Protein AF-A0A3M0Y937-F1 (afdb_monomer_lite)

pLDDT: mean 89.82, std 12.58, range [46.19, 97.5]

Foldseek 3Di:
DDDPPQDPVNVVVVCVLVVLLVQLVVLQPDDPVSLVVLDADPVDGDPNNVPSNSSRDPDPVRSVVVNVVSVVVVD

Sequence (75 aa):
MARARFGFGEGLVVMLFLSVPALSTLLMLAPSHFRNALALHIYNPKWWQLFSSAFVHRDFNHLWSNLALYIILSL

Secondary structure (DSSP, 8-state):
-------HHHHHHHHHHHHHHHHHHHHHHS-HHHHHHHS--TTS--TTHHHHGGG--SSHHHHHHHHHHHHHHH-

Structure (mmCIF, N/CA/C/O backbone):
data_AF-A0A3M0Y937-F1
#
_entry.id   AF-A0A3M0Y937-F1
#
loop_
_atom_site.group_PDB
_atom_site.id
_atom_site.type_symbol
_atom_site.label_atom_id
_atom_site.label_alt_id
_atom_site.label_comp_id
_atom_site.label_asym_id
_atom_site.label_entity_id
_atom_site.label_seq_id
_atom_site.pdbx_PDB_ins_code
_atom_site.Cartn_x
_atom_site.Cartn_y
_atom_site.Cartn_z
_atom_site.occupancy
_atom_site.B_iso_or_equiv
_atom_site.auth_seq_id
_atom_site.auth_comp_id
_atom_site.auth_asym_id
_atom_site.auth_atom_id
_atom_site.pdbx_PDB_model_num
ATOM 1 N N . MET A 1 1 ? 17.393 -8.748 -32.892 1.00 46.19 1 MET A N 1
ATOM 2 C CA . MET A 1 1 ? 16.627 -9.204 -31.711 1.00 46.19 1 MET A CA 1
ATOM 3 C C . MET A 1 1 ? 17.545 -9.091 -30.493 1.00 46.19 1 MET A C 1
ATOM 5 O O . MET A 1 1 ? 18.353 -9.980 -30.260 1.00 46.19 1 MET A O 1
ATOM 9 N N . ALA A 1 2 ? 17.550 -7.945 -29.808 1.00 46.41 2 ALA A N 1
ATOM 10 C CA . ALA A 1 2 ? 18.448 -7.706 -28.677 1.00 46.41 2 ALA A CA 1
ATOM 11 C C . ALA A 1 2 ? 17.831 -8.303 -27.402 1.00 46.41 2 ALA A C 1
ATOM 13 O O . ALA A 1 2 ? 16.748 -7.897 -26.992 1.00 46.41 2 ALA A O 1
ATOM 14 N N . ARG A 1 3 ? 18.493 -9.294 -26.791 1.00 51.94 3 ARG A N 1
ATOM 15 C CA . ARG A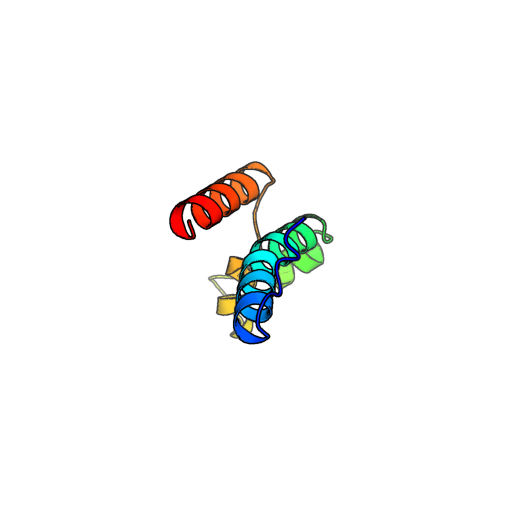 1 3 ? 18.147 -9.748 -25.437 1.00 51.94 3 ARG A CA 1
ATOM 16 C C . ARG A 1 3 ? 18.640 -8.686 -24.460 1.00 51.94 3 ARG A C 1
ATOM 18 O O . ARG A 1 3 ? 19.850 -8.544 -24.303 1.00 51.94 3 ARG A O 1
ATOM 25 N N . ALA A 1 4 ? 17.721 -7.983 -23.803 1.00 56.62 4 ALA A N 1
ATOM 26 C CA . ALA A 1 4 ? 18.041 -7.202 -22.617 1.00 56.62 4 ALA A CA 1
ATOM 27 C C . ALA A 1 4 ? 18.602 -8.165 -21.561 1.00 56.62 4 ALA A C 1
ATOM 29 O O . ALA A 1 4 ? 17.881 -8.981 -20.986 1.00 56.62 4 ALA A O 1
ATOM 30 N N . ARG A 1 5 ? 19.924 -8.149 -21.384 1.00 59.84 5 ARG A N 1
ATOM 31 C CA . ARG A 1 5 ? 20.583 -8.818 -20.268 1.00 59.84 5 ARG A CA 1
ATOM 32 C C . ARG A 1 5 ? 20.576 -7.821 -19.125 1.00 59.84 5 ARG A C 1
ATOM 34 O O . ARG A 1 5 ? 21.514 -7.045 -19.006 1.00 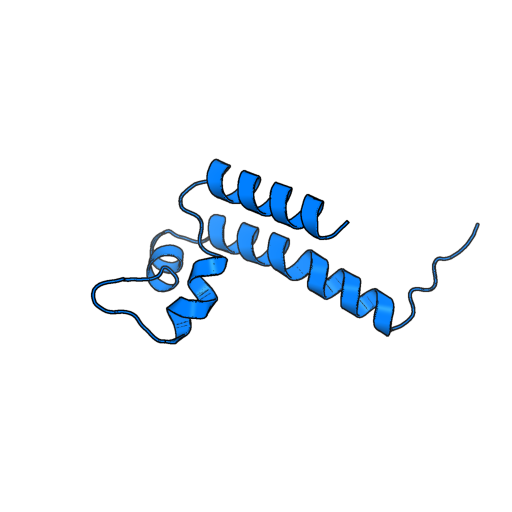59.84 5 ARG A O 1
ATOM 41 N N . PHE A 1 6 ? 19.508 -7.828 -18.334 1.00 58.69 6 PHE A N 1
ATOM 42 C CA . PHE A 1 6 ? 19.502 -7.090 -17.079 1.00 58.69 6 PHE A CA 1
ATOM 43 C C . PHE A 1 6 ? 20.663 -7.606 -16.230 1.00 58.69 6 PHE A C 1
ATOM 45 O O . PHE A 1 6 ? 20.736 -8.802 -15.922 1.00 58.69 6 PHE A O 1
ATOM 52 N N . GLY A 1 7 ? 21.609 -6.725 -15.907 1.00 65.06 7 GLY A N 1
ATOM 53 C CA . GLY A 1 7 ? 22.634 -7.039 -14.918 1.00 65.06 7 GLY A CA 1
ATOM 54 C C . GLY A 1 7 ? 21.965 -7.356 -13.579 1.00 65.06 7 GLY A C 1
ATOM 55 O O . GLY A 1 7 ? 20.868 -6.875 -13.303 1.00 65.06 7 GLY A O 1
ATOM 56 N N . PHE A 1 8 ? 22.612 -8.150 -12.722 1.00 63.72 8 PHE A N 1
ATOM 57 C CA . PHE A 1 8 ? 22.060 -8.514 -11.407 1.00 63.72 8 PHE A CA 1
ATOM 58 C C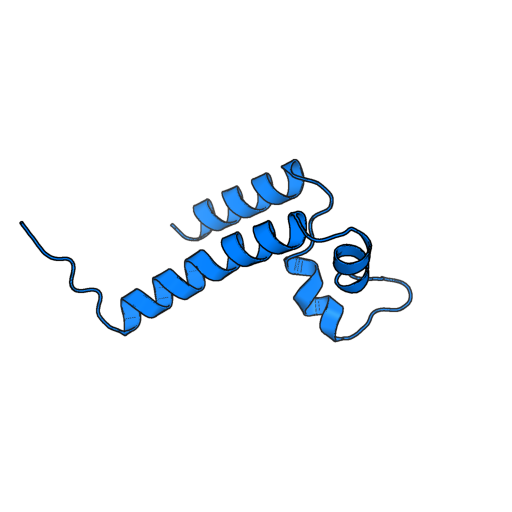 . PHE A 1 8 ? 21.572 -7.288 -10.602 1.00 63.72 8 PHE A C 1
ATOM 60 O O . PHE A 1 8 ? 20.533 -7.349 -9.951 1.00 63.72 8 PHE A O 1
ATOM 67 N N . GLY A 1 9 ? 22.268 -6.148 -10.721 1.00 74.81 9 GLY A N 1
ATOM 68 C CA . GLY A 1 9 ? 21.862 -4.880 -10.105 1.00 74.81 9 GLY A CA 1
ATOM 69 C C . GLY A 1 9 ? 20.586 -4.264 -10.694 1.00 74.81 9 GLY A C 1
ATOM 70 O O . GLY A 1 9 ? 19.739 -3.797 -9.942 1.00 74.81 9 GLY A O 1
ATOM 71 N N . GLU A 1 10 ? 20.394 -4.311 -12.013 1.00 79.88 10 GLU A N 1
ATOM 72 C CA . GLU A 1 10 ? 19.199 -3.756 -12.667 1.00 79.88 10 GLU A CA 1
ATOM 73 C C . GLU A 1 10 ? 17.952 -4.593 -12.365 1.00 79.88 10 GLU A C 1
ATOM 75 O O . GLU A 1 10 ? 16.878 -4.050 -12.107 1.00 79.88 10 GLU A O 1
ATOM 80 N N . GLY A 1 11 ? 18.104 -5.921 -12.325 1.00 84.69 11 GLY A N 1
ATOM 81 C CA . GLY A 1 11 ? 17.020 -6.821 -11.933 1.00 84.69 11 GLY A CA 1
ATOM 82 C C . GLY A 1 11 ? 16.525 -6.549 -10.510 1.00 84.69 11 GLY A C 1
ATOM 83 O O . GLY A 1 11 ? 15.318 -6.535 -10.271 1.00 84.69 11 GLY A O 1
ATOM 84 N N . LEU A 1 12 ? 17.440 -6.269 -9.577 1.00 87.31 12 LEU A N 1
ATOM 85 C CA . LEU A 1 12 ? 17.100 -5.946 -8.190 1.00 87.31 12 LEU A CA 1
ATOM 86 C C . LEU A 1 12 ? 16.335 -4.619 -8.081 1.00 87.31 12 LEU A C 1
ATOM 88 O O . LEU A 1 12 ? 15.352 -4.546 -7.345 1.00 87.31 12 LEU A O 1
ATOM 92 N N . VAL A 1 13 ? 16.729 -3.600 -8.851 1.00 88.56 13 VAL A N 1
ATOM 93 C CA . VAL A 1 13 ? 16.013 -2.314 -8.908 1.00 88.56 13 VAL A CA 1
ATOM 94 C C . VAL A 1 13 ? 14.580 -2.511 -9.396 1.00 88.56 13 VAL A C 1
ATOM 96 O O . VAL A 1 13 ? 13.647 -2.025 -8.759 1.00 88.56 13 VAL A O 1
ATOM 99 N N . VAL A 1 14 ? 14.382 -3.284 -10.469 1.00 90.31 14 VAL A N 1
ATOM 100 C CA . VAL A 1 14 ? 13.040 -3.584 -10.994 1.00 90.31 14 VAL A CA 1
ATOM 101 C C . VAL A 1 14 ? 12.198 -4.351 -9.971 1.00 90.31 14 VAL A C 1
ATOM 103 O O . VAL A 1 14 ? 11.030 -4.019 -9.765 1.00 90.31 14 VAL A O 1
ATOM 106 N N . MET A 1 15 ? 12.771 -5.349 -9.289 1.00 91.94 15 MET A N 1
ATOM 107 C CA . MET A 1 15 ? 12.053 -6.096 -8.249 1.00 91.94 15 MET A CA 1
ATOM 108 C C . MET A 1 15 ? 11.628 -5.198 -7.084 1.00 91.94 15 MET A C 1
ATOM 110 O O . MET A 1 15 ? 10.482 -5.283 -6.643 1.00 91.94 15 MET A O 1
ATOM 114 N N . LEU A 1 16 ? 12.515 -4.319 -6.605 1.00 88.19 16 LEU A N 1
ATOM 115 C CA . LEU A 1 16 ? 12.184 -3.370 -5.539 1.00 88.19 16 LEU A CA 1
ATOM 116 C C . LEU A 1 16 ? 11.103 -2.385 -5.987 1.00 88.19 16 LEU A C 1
ATOM 118 O O . LEU A 1 16 ? 10.141 -2.171 -5.250 1.00 88.19 16 LEU A O 1
ATOM 122 N N . PHE A 1 17 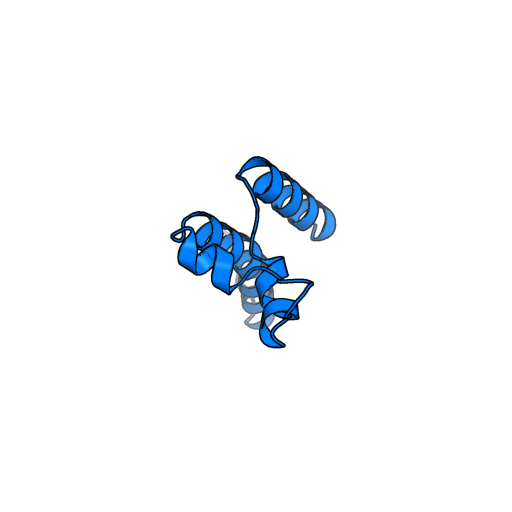? 11.213 -1.860 -7.207 1.00 92.31 17 PHE A N 1
ATOM 123 C CA . PHE A 1 17 ? 10.230 -0.945 -7.780 1.00 92.31 17 PHE A CA 1
ATOM 124 C C . PHE A 1 17 ? 8.828 -1.568 -7.864 1.00 92.31 17 PHE A C 1
ATOM 126 O O . PHE A 1 17 ? 7.834 -0.939 -7.509 1.00 92.31 17 PHE A O 1
ATOM 133 N N . LEU A 1 18 ? 8.733 -2.837 -8.266 1.00 93.44 18 LEU A N 1
ATOM 134 C CA . LEU A 1 18 ? 7.456 -3.550 -8.352 1.00 93.44 18 LEU A CA 1
ATOM 135 C C . LEU A 1 18 ? 6.943 -4.056 -6.995 1.00 93.44 18 LEU A C 1
ATOM 137 O O . LEU A 1 18 ? 5.746 -4.313 -6.851 1.00 93.44 18 LEU A O 1
ATOM 141 N N . SER A 1 19 ? 7.810 -4.183 -5.988 1.00 93.81 19 SER A N 1
ATOM 142 C CA . SER A 1 19 ? 7.428 -4.722 -4.677 1.00 93.81 19 SER A CA 1
ATOM 143 C C . SER A 1 19 ? 6.415 -3.837 -3.942 1.00 93.81 19 SER A C 1
ATOM 145 O O . SER A 1 19 ? 5.464 -4.351 -3.354 1.00 93.81 19 SER A O 1
ATOM 147 N N . VAL A 1 20 ? 6.559 -2.512 -4.038 1.00 92.25 20 VAL A N 1
ATOM 148 C CA . VAL A 1 20 ? 5.667 -1.531 -3.400 1.00 92.25 20 VAL A CA 1
ATOM 149 C C . VAL A 1 20 ? 4.236 -1.583 -3.963 1.00 92.25 20 VAL A C 1
ATOM 151 O O . VAL A 1 20 ? 3.304 -1.764 -3.167 1.00 92.25 20 VAL A O 1
ATOM 154 N N . PRO A 1 21 ? 4.004 -1.469 -5.291 1.00 94.69 21 PRO A N 1
ATOM 155 C CA . PRO A 1 21 ? 2.660 -1.577 -5.852 1.00 94.69 21 PRO A CA 1
ATOM 156 C C . PRO A 1 21 ? 2.055 -2.968 -5.648 1.00 94.69 21 PRO A C 1
ATOM 158 O O . PRO A 1 21 ? 0.862 -3.072 -5.347 1.00 94.69 21 PRO A O 1
ATOM 161 N N . ALA A 1 22 ? 2.862 -4.031 -5.747 1.00 96.38 22 ALA A N 1
ATOM 162 C CA . ALA A 1 22 ? 2.393 -5.394 -5.521 1.00 96.38 22 ALA A CA 1
ATOM 163 C C . ALA A 1 22 ? 1.900 -5.586 -4.079 1.00 96.38 22 ALA A C 1
ATOM 165 O O . ALA A 1 22 ? 0.756 -5.993 -3.869 1.00 96.38 22 ALA A O 1
ATOM 166 N N . LEU A 1 23 ? 2.718 -5.229 -3.084 1.00 96.25 23 LEU A N 1
ATOM 167 C CA . LEU A 1 23 ? 2.360 -5.371 -1.673 1.00 96.25 23 LEU A CA 1
ATOM 168 C C . LEU A 1 23 ? 1.147 -4.508 -1.296 1.00 96.25 23 LEU A C 1
ATOM 170 O O . LEU A 1 23 ? 0.232 -4.998 -0.635 1.00 96.25 23 LEU A O 1
ATOM 174 N N . SER A 1 24 ? 1.093 -3.256 -1.759 1.00 96.19 24 SER A N 1
ATOM 175 C CA . SER A 1 24 ? -0.037 -2.356 -1.479 1.00 96.19 24 SER A CA 1
ATOM 176 C C . SER A 1 24 ? -1.357 -2.892 -2.045 1.00 96.19 24 SER A C 1
ATOM 178 O O . SER A 1 24 ? -2.396 -2.831 -1.384 1.00 96.19 24 SER A O 1
ATOM 180 N N . THR A 1 25 ? -1.316 -3.469 -3.249 1.00 96.38 25 THR A N 1
ATOM 181 C CA . THR A 1 25 ? -2.492 -4.079 -3.888 1.00 96.38 25 THR A CA 1
ATOM 182 C C . THR A 1 25 ? -2.927 -5.345 -3.152 1.00 96.38 25 THR A C 1
ATOM 184 O O . THR A 1 25 ? -4.114 -5.515 -2.875 1.00 96.38 25 THR A O 1
ATOM 187 N N . LEU A 1 26 ? -1.980 -6.205 -2.765 1.00 97.44 26 LEU A N 1
ATOM 188 C CA . LEU A 1 26 ? -2.272 -7.408 -1.979 1.00 97.44 26 LEU A CA 1
ATOM 189 C C . LEU A 1 26 ? -2.936 -7.064 -0.638 1.00 97.44 26 LEU A C 1
ATOM 191 O O . LEU A 1 26 ? -3.938 -7.679 -0.276 1.00 97.44 26 LEU A O 1
ATOM 195 N N . LEU A 1 27 ? -2.433 -6.054 0.078 1.00 96.88 27 LEU A N 1
ATOM 196 C CA . LEU A 1 27 ? -3.022 -5.629 1.351 1.00 96.88 27 LEU A CA 1
ATOM 197 C C . LEU A 1 27 ? -4.389 -4.956 1.192 1.00 96.88 27 LEU A C 1
ATOM 199 O O . LEU A 1 27 ? -5.218 -5.088 2.088 1.00 96.88 27 LEU A O 1
ATOM 203 N N . MET A 1 28 ? -4.666 -4.275 0.076 1.00 97.00 28 MET A N 1
ATOM 204 C CA . MET A 1 28 ? -6.011 -3.752 -0.204 1.00 97.00 28 MET A CA 1
ATOM 205 C C . MET A 1 28 ? -7.050 -4.877 -0.302 1.00 97.00 28 MET A C 1
ATOM 207 O O . MET A 1 28 ? -8.168 -4.732 0.199 1.00 97.00 28 MET A O 1
ATOM 211 N N . LEU A 1 29 ? -6.665 -5.995 -0.921 1.00 97.38 29 LEU A N 1
ATOM 212 C CA . LEU A 1 29 ? -7.511 -7.178 -1.091 1.00 97.38 29 LEU A CA 1
ATOM 213 C C . LEU A 1 29 ? -7.596 -8.046 0.174 1.00 97.38 29 LEU A C 1
ATOM 215 O O . LEU A 1 29 ? -8.445 -8.934 0.252 1.00 97.38 29 LEU A O 1
ATOM 219 N N . ALA A 1 30 ? -6.741 -7.799 1.169 1.00 97.00 30 ALA A N 1
ATOM 220 C CA . ALA A 1 30 ? -6.774 -8.528 2.425 1.00 97.00 30 ALA A CA 1
ATOM 221 C C . ALA A 1 30 ? -8.060 -8.221 3.224 1.00 97.00 30 ALA A C 1
ATOM 223 O O . ALA A 1 30 ? -8.624 -7.124 3.122 1.00 97.00 30 ALA A O 1
ATOM 224 N N . PRO A 1 31 ? -8.512 -9.154 4.082 1.00 97.12 31 PRO A N 1
ATOM 225 C CA . PRO A 1 31 ? -9.649 -8.922 4.962 1.00 97.12 31 PRO A CA 1
ATOM 226 C C . PRO A 1 31 ? -9.488 -7.665 5.829 1.00 97.12 31 PRO A C 1
ATOM 228 O O . PRO A 1 31 ? -8.388 -7.309 6.260 1.00 97.12 31 PRO A O 1
ATOM 231 N N . SER A 1 32 ? -10.609 -7.025 6.161 1.00 94.31 32 SER A N 1
ATOM 232 C CA . SER A 1 32 ? -10.629 -5.770 6.926 1.00 94.31 32 SER A CA 1
ATOM 233 C C . SER A 1 32 ? -9.920 -5.864 8.281 1.00 94.31 32 SER A C 1
ATOM 235 O O . SER A 1 32 ? -9.259 -4.913 8.686 1.00 94.31 32 SER A O 1
ATOM 237 N N . HIS A 1 33 ? -9.982 -7.010 8.965 1.00 95.31 33 HIS A N 1
ATOM 238 C CA . HIS A 1 33 ? -9.282 -7.211 10.238 1.00 95.31 33 HIS A CA 1
ATOM 239 C C . HIS A 1 33 ? -7.752 -7.192 10.085 1.00 95.31 33 HIS A C 1
ATOM 241 O O . HIS A 1 33 ? -7.070 -6.613 10.929 1.00 95.31 33 HIS A O 1
ATOM 247 N N . PHE A 1 34 ? -7.210 -7.744 8.991 1.00 95.75 34 PHE A N 1
ATOM 248 C CA . PHE A 1 34 ? -5.776 -7.666 8.686 1.00 95.75 34 PHE A CA 1
ATOM 249 C C . PHE A 1 34 ? -5.359 -6.228 8.388 1.00 95.75 34 PHE A C 1
ATOM 251 O O . PHE A 1 34 ? -4.395 -5.728 8.965 1.00 95.75 34 PHE A O 1
ATOM 258 N N . ARG A 1 35 ? -6.125 -5.532 7.542 1.00 96.19 35 ARG A N 1
ATOM 259 C CA . ARG A 1 35 ? -5.878 -4.119 7.220 1.00 96.19 35 ARG A CA 1
ATOM 260 C C . ARG A 1 35 ? -5.908 -3.248 8.477 1.00 96.19 35 ARG A C 1
ATOM 262 O O . ARG A 1 35 ? -5.015 -2.430 8.671 1.00 96.19 35 ARG A O 1
ATOM 269 N N . ASN A 1 36 ? -6.869 -3.481 9.370 1.00 94.81 36 ASN A N 1
ATOM 270 C CA . ASN A 1 36 ? -6.980 -2.757 10.634 1.00 94.81 36 ASN A CA 1
ATOM 271 C C . ASN A 1 36 ? -5.812 -3.035 11.587 1.00 94.81 36 ASN A C 1
ATOM 273 O O . ASN A 1 36 ? -5.364 -2.111 12.258 1.00 94.81 36 ASN A O 1
ATOM 277 N N . ALA A 1 37 ? -5.289 -4.262 11.651 1.00 95.25 37 ALA A N 1
ATOM 278 C CA . ALA A 1 37 ? -4.132 -4.575 12.495 1.00 95.25 37 ALA A CA 1
ATOM 279 C C . ALA A 1 37 ? -2.849 -3.845 12.042 1.00 95.25 37 ALA A C 1
ATOM 281 O O . ALA A 1 37 ? -2.008 -3.483 12.873 1.00 95.25 37 ALA A O 1
ATOM 282 N N . LEU A 1 38 ? -2.718 -3.621 10.731 1.00 96.62 38 LEU A N 1
ATOM 283 C CA . LEU A 1 38 ? -1.569 -2.973 10.092 1.00 96.62 38 LEU A CA 1
ATOM 284 C C . LEU A 1 38 ? -1.693 -1.443 10.004 1.00 96.62 38 LEU A C 1
ATOM 286 O O . LEU A 1 38 ? -0.678 -0.763 9.841 1.00 96.62 38 LEU A O 1
ATOM 290 N N . ALA A 1 39 ? -2.910 -0.905 10.099 1.00 96.19 39 ALA A N 1
ATOM 291 C CA . ALA A 1 39 ? -3.163 0.530 10.135 1.00 96.19 39 ALA A CA 1
ATOM 292 C C . ALA A 1 39 ? -2.560 1.176 11.394 1.00 96.19 39 ALA A C 1
ATOM 294 O O . ALA A 1 39 ? -2.406 0.531 12.431 1.00 96.19 39 ALA A O 1
ATOM 295 N N . LEU A 1 40 ? -2.237 2.466 11.315 1.00 95.69 40 LEU A N 1
ATOM 296 C CA . LEU A 1 40 ? -1.726 3.223 12.455 1.00 95.69 40 LEU A CA 1
ATOM 297 C C . LEU A 1 40 ? -2.863 3.611 13.407 1.00 95.69 40 LEU A C 1
ATOM 299 O O . LEU A 1 40 ? -3.774 4.343 13.025 1.00 95.69 40 LEU A O 1
ATOM 303 N N . HIS A 1 41 ? -2.783 3.165 14.664 1.00 95.38 41 HIS A N 1
ATOM 304 C CA . HIS A 1 41 ? -3.737 3.536 15.717 1.00 95.38 41 HIS A CA 1
ATOM 305 C C . HIS A 1 41 ? -3.165 4.662 16.576 1.00 95.38 41 HIS A C 1
ATOM 307 O O . HIS A 1 41 ? -2.374 4.413 17.480 1.00 95.38 41 HIS A O 1
ATOM 313 N N . ILE A 1 42 ? -3.578 5.903 16.312 1.00 92.31 42 ILE A N 1
ATOM 314 C CA . ILE A 1 42 ? -2.978 7.118 16.903 1.00 92.31 42 ILE A CA 1
ATOM 315 C C . ILE A 1 42 ? -3.009 7.112 18.444 1.00 92.31 42 ILE A C 1
ATOM 317 O O . ILE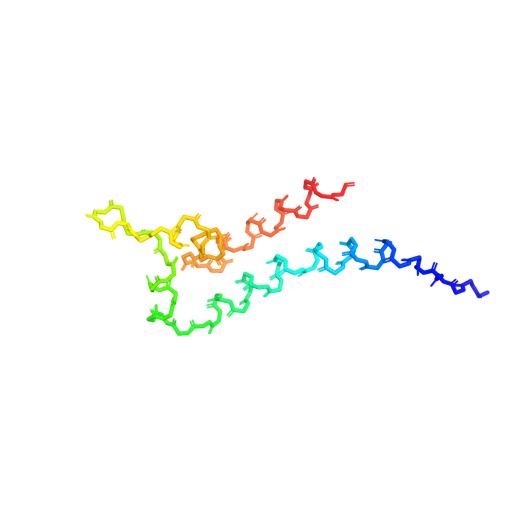 A 1 42 ? -2.067 7.570 19.081 1.00 92.31 42 ILE A O 1
ATOM 321 N N . TYR A 1 43 ? -4.056 6.550 19.051 1.00 94.75 43 TYR A N 1
ATOM 322 C CA . TYR A 1 43 ? -4.233 6.538 20.509 1.00 94.75 43 TYR A CA 1
ATOM 323 C C . TYR A 1 43 ? -3.530 5.372 21.229 1.00 94.75 43 TYR A C 1
ATOM 325 O O . TYR A 1 43 ? -3.462 5.367 22.455 1.00 94.75 43 TYR A O 1
ATOM 333 N N . ASN A 1 44 ? -3.019 4.373 20.499 1.00 94.50 44 ASN A N 1
ATOM 334 C CA . ASN A 1 44 ? -2.244 3.251 21.050 1.00 94.50 44 ASN A CA 1
ATOM 335 C C . ASN A 1 44 ? -1.366 2.626 19.948 1.00 94.50 44 ASN A C 1
ATOM 337 O O . ASN A 1 44 ? -1.622 1.492 19.520 1.00 94.50 44 ASN A O 1
ATOM 341 N N . PRO A 1 45 ? -0.369 3.369 19.439 1.00 94.75 45 PRO A N 1
ATOM 342 C CA . PRO A 1 45 ? 0.391 2.936 18.281 1.00 94.75 45 PRO A CA 1
ATOM 343 C C . PRO A 1 45 ? 1.300 1.768 18.647 1.00 94.75 45 PRO A C 1
ATOM 345 O O . PRO A 1 45 ? 1.929 1.735 19.708 1.00 94.75 45 PRO A O 1
ATOM 348 N N . LYS A 1 46 ? 1.405 0.804 17.736 1.00 96.50 46 LYS A N 1
ATOM 349 C CA . LYS A 1 46 ? 2.432 -0.237 17.804 1.00 96.50 46 LYS A CA 1
ATOM 350 C C . LYS A 1 46 ? 3.596 0.143 16.903 1.00 96.50 46 LYS A C 1
ATOM 352 O O . LYS A 1 46 ? 3.388 0.708 15.835 1.00 96.50 46 LYS A O 1
ATOM 357 N N . TRP A 1 47 ? 4.823 -0.179 17.311 1.00 95.81 47 TRP A N 1
ATOM 358 C CA . TRP A 1 47 ? 6.026 0.263 16.594 1.00 95.81 47 TRP A CA 1
ATOM 359 C C . TRP A 1 47 ? 6.039 -0.190 15.125 1.00 95.81 47 TRP A C 1
ATOM 361 O O . TRP A 1 47 ? 6.449 0.567 14.251 1.00 95.81 47 TRP A O 1
ATOM 371 N N . TRP A 1 48 ? 5.516 -1.386 14.832 1.00 94.19 48 TRP A N 1
ATOM 372 C CA . TRP A 1 48 ? 5.438 -1.909 13.465 1.00 94.19 48 TRP A CA 1
ATOM 373 C C . TRP A 1 48 ? 4.445 -1.141 12.581 1.00 94.19 48 TRP A C 1
ATOM 375 O O . TRP A 1 48 ? 4.622 -1.099 11.365 1.00 94.19 48 TRP A O 1
ATOM 385 N N . GLN A 1 49 ? 3.439 -0.486 13.173 1.00 96.38 49 GLN A N 1
ATOM 386 C CA . GLN A 1 49 ? 2.420 0.271 12.440 1.00 96.38 49 GLN A CA 1
ATOM 387 C C . GLN A 1 49 ? 2.973 1.535 11.784 1.00 96.38 49 GLN A C 1
ATOM 389 O O . GLN A 1 49 ? 2.392 2.018 10.816 1.00 96.38 49 GLN A O 1
ATOM 394 N N . LEU A 1 50 ? 4.119 2.042 12.245 1.00 94.38 50 LEU A N 1
ATOM 395 C CA . LEU A 1 50 ? 4.823 3.141 11.578 1.00 94.38 50 LEU A CA 1
ATOM 396 C C . LEU A 1 50 ? 5.276 2.753 10.165 1.00 94.38 50 LEU A C 1
ATOM 398 O O . LEU A 1 50 ? 5.283 3.592 9.273 1.00 94.38 50 LEU A O 1
ATOM 402 N N . PHE A 1 51 ? 5.603 1.477 9.956 1.00 94.44 51 PHE A N 1
ATOM 403 C CA . PHE A 1 51 ? 6.061 0.964 8.667 1.00 94.44 51 PHE A CA 1
ATOM 404 C C . PHE A 1 51 ? 4.917 0.342 7.868 1.00 94.44 51 PHE A C 1
ATOM 406 O O . PHE A 1 51 ? 4.795 0.581 6.669 1.00 94.44 51 PHE A O 1
ATOM 413 N N . SER A 1 52 ? 4.046 -0.438 8.518 1.00 95.88 52 SER A N 1
ATOM 414 C CA . SER A 1 52 ? 2.969 -1.135 7.810 1.00 95.88 52 SER A CA 1
ATOM 415 C C . SER A 1 52 ? 1.853 -0.206 7.337 1.00 95.88 52 SER A C 1
ATOM 417 O O . SER A 1 52 ? 1.210 -0.505 6.330 1.00 95.88 52 SER A O 1
ATOM 419 N N . SER A 1 53 ? 1.629 0.926 8.014 1.00 94.94 53 SER A N 1
ATOM 420 C CA . SER A 1 53 ? 0.559 1.863 7.645 1.00 94.94 53 SER A CA 1
ATOM 421 C C . SER A 1 53 ? 0.745 2.486 6.261 1.00 94.94 53 SER A C 1
ATOM 423 O O . SER A 1 53 ? -0.255 2.770 5.610 1.00 94.94 53 SER A O 1
ATOM 425 N N . ALA A 1 54 ? 1.982 2.602 5.766 1.00 94.06 54 ALA A N 1
ATOM 426 C CA . ALA A 1 54 ? 2.276 3.094 4.417 1.00 94.06 54 ALA A CA 1
ATOM 427 C C . ALA A 1 54 ? 1.652 2.231 3.302 1.00 94.06 54 ALA A C 1
ATOM 429 O O . ALA A 1 54 ? 1.403 2.720 2.204 1.00 94.06 54 ALA A O 1
ATOM 430 N N . PHE A 1 55 ? 1.371 0.955 3.583 1.00 96.12 55 PHE A N 1
ATOM 431 C CA . PHE A 1 55 ? 0.797 0.021 2.614 1.00 96.12 55 PHE A CA 1
ATOM 432 C C . PHE A 1 55 ? -0.721 -0.168 2.784 1.00 96.12 55 PHE A C 1
ATOM 434 O O . PHE A 1 55 ? -1.376 -0.764 1.924 1.00 96.12 55 PHE A O 1
ATOM 441 N N . VAL A 1 56 ? -1.313 0.342 3.870 1.00 96.38 56 VAL A N 1
ATOM 442 C CA . VAL A 1 56 ? -2.750 0.215 4.144 1.00 96.38 56 VAL A CA 1
ATOM 443 C C . VAL A 1 56 ? -3.492 1.432 3.607 1.00 96.38 56 VAL A C 1
ATOM 445 O O . VAL A 1 56 ? -3.270 2.564 4.019 1.00 96.38 56 VAL A O 1
ATOM 448 N N . HIS A 1 57 ? -4.445 1.187 2.715 1.00 96.62 57 HIS A N 1
ATOM 449 C CA . HIS A 1 57 ? -5.237 2.232 2.075 1.00 96.62 57 HIS A CA 1
ATOM 450 C C . HIS A 1 57 ? -6.701 2.110 2.495 1.00 96.62 57 HIS A C 1
ATOM 452 O O . HIS A 1 57 ? -7.186 1.003 2.725 1.00 96.62 57 HIS A O 1
ATOM 458 N N . ARG A 1 58 ? -7.422 3.234 2.600 1.00 93.81 58 ARG A N 1
ATOM 459 C CA . ARG A 1 58 ? -8.842 3.230 2.993 1.00 93.81 58 ARG A CA 1
ATOM 460 C C . ARG A 1 58 ? -9.764 2.644 1.914 1.00 93.81 58 ARG A C 1
ATOM 462 O O . ARG A 1 58 ? -10.642 1.847 2.229 1.00 93.81 58 ARG A O 1
ATOM 469 N N . ASP A 1 59 ? -9.519 2.981 0.651 1.00 95.12 59 ASP A N 1
ATOM 470 C CA . ASP A 1 59 ? -10.337 2.620 -0.508 1.00 95.12 59 ASP A CA 1
ATOM 471 C C . ASP A 1 59 ? -9.477 2.552 -1.785 1.00 95.12 59 ASP A C 1
ATOM 473 O O . ASP A 1 59 ? -8.310 2.962 -1.789 1.00 95.12 59 ASP A O 1
ATOM 477 N N . PHE A 1 60 ? -10.042 1.999 -2.863 1.00 96.44 60 PHE A N 1
ATOM 478 C CA . PHE A 1 60 ? -9.342 1.816 -4.141 1.00 96.44 60 PHE A CA 1
ATOM 479 C C . PHE A 1 60 ? -8.903 3.134 -4.785 1.00 96.44 60 PHE A C 1
ATOM 481 O O . PHE A 1 60 ? -7.861 3.158 -5.437 1.00 96.44 60 PHE 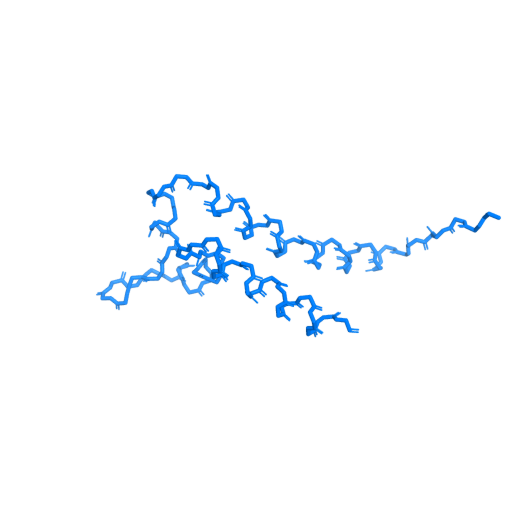A O 1
ATOM 488 N N . ASN A 1 61 ? -9.631 4.232 -4.562 1.00 97.50 61 ASN A N 1
ATOM 489 C CA . ASN A 1 61 ? -9.257 5.538 -5.102 1.00 97.50 61 ASN A CA 1
ATOM 490 C C . ASN A 1 61 ? -7.985 6.062 -4.426 1.00 97.50 61 ASN A C 1
ATOM 492 O O . ASN A 1 61 ? -7.085 6.538 -5.112 1.00 97.50 61 ASN A O 1
ATOM 496 N N . HIS A 1 62 ? -7.880 5.916 -3.102 1.00 96.06 62 HIS A N 1
ATOM 497 C CA . HIS A 1 62 ? -6.687 6.280 -2.339 1.00 96.06 62 HIS A CA 1
ATOM 498 C C . HIS A 1 62 ? -5.470 5.425 -2.719 1.00 96.06 62 HIS A C 1
ATOM 500 O O . HIS A 1 62 ? -4.362 5.945 -2.830 1.00 96.06 62 HIS A O 1
ATOM 506 N N . LEU A 1 63 ? -5.663 4.120 -2.949 1.00 96.94 63 LEU A N 1
ATOM 507 C CA . LEU A 1 63 ? -4.600 3.262 -3.485 1.00 96.94 63 LEU A CA 1
ATOM 508 C C . LEU A 1 63 ? -4.145 3.759 -4.859 1.00 96.94 63 LEU A C 1
ATOM 510 O O . LEU A 1 63 ? -2.955 3.974 -5.069 1.00 96.94 63 LEU A O 1
ATOM 514 N N . TRP A 1 64 ? -5.085 3.976 -5.778 1.00 97.19 64 TRP A N 1
ATOM 515 C CA . TRP A 1 64 ? -4.769 4.383 -7.143 1.00 97.19 64 TRP A CA 1
ATOM 516 C C . TRP A 1 64 ? -4.021 5.717 -7.205 1.00 97.19 64 TRP A C 1
ATOM 518 O O . TRP A 1 64 ? -3.012 5.807 -7.901 1.00 97.19 64 TRP A O 1
ATOM 528 N N . SER A 1 65 ? -4.450 6.729 -6.441 1.00 96.81 65 SER A N 1
ATOM 529 C CA . SER A 1 65 ? -3.756 8.022 -6.399 1.00 96.81 65 SER A CA 1
ATOM 530 C C . SER A 1 65 ? -2.312 7.893 -5.909 1.00 96.81 65 SER A C 1
ATOM 532 O O . SER A 1 65 ? -1.420 8.527 -6.470 1.00 96.81 65 SER A O 1
ATOM 534 N N . ASN A 1 66 ? -2.065 7.040 -4.909 1.00 95.62 66 ASN A N 1
ATOM 535 C CA . ASN A 1 66 ? -0.721 6.816 -4.379 1.00 95.62 66 ASN A CA 1
ATOM 536 C C . ASN A 1 66 ? 0.157 6.030 -5.355 1.00 95.62 66 ASN A C 1
ATOM 538 O O . ASN A 1 66 ? 1.316 6.389 -5.542 1.00 95.62 66 ASN A O 1
ATOM 542 N N . LEU A 1 67 ? -0.382 4.994 -6.009 1.00 95.19 67 LEU A N 1
ATOM 543 C CA . LEU A 1 67 ? 0.366 4.230 -7.012 1.00 95.19 67 LEU A CA 1
ATOM 544 C C . LEU A 1 67 ? 0.702 5.082 -8.239 1.00 95.19 67 LEU A C 1
ATOM 546 O O . LEU A 1 67 ? 1.823 5.013 -8.735 1.00 95.19 67 LEU A O 1
ATOM 550 N N . ALA A 1 68 ? -0.235 5.914 -8.699 1.00 95.75 68 ALA A N 1
ATOM 551 C CA . ALA A 1 68 ? 0.012 6.845 -9.793 1.00 95.75 68 ALA A CA 1
ATOM 552 C C . ALA A 1 68 ? 1.131 7.831 -9.434 1.00 95.75 68 ALA A C 1
ATOM 554 O O . ALA A 1 68 ? 2.076 7.988 -10.205 1.00 95.75 68 ALA A O 1
ATOM 555 N N . LEU A 1 69 ? 1.067 8.442 -8.246 1.00 95.69 69 LEU A N 1
ATOM 556 C CA . LEU A 1 69 ? 2.110 9.351 -7.776 1.00 95.69 69 LEU A CA 1
ATOM 557 C C . LEU A 1 69 ? 3.463 8.643 -7.618 1.00 95.69 69 LEU A C 1
ATOM 559 O O . LEU A 1 69 ? 4.480 9.181 -8.044 1.00 95.69 69 LEU A O 1
ATOM 563 N N . TYR A 1 70 ? 3.476 7.431 -7.059 1.00 93.44 70 TYR A N 1
ATOM 564 C CA . TYR A 1 70 ? 4.683 6.614 -6.926 1.00 93.44 70 TYR A CA 1
ATOM 565 C C . TYR A 1 70 ? 5.347 6.362 -8.282 1.00 93.44 70 TYR A C 1
ATOM 567 O O . TYR A 1 70 ? 6.551 6.568 -8.415 1.00 93.44 70 TYR A O 1
ATOM 575 N N . ILE A 1 71 ? 4.567 5.965 -9.293 1.00 92.75 71 ILE A N 1
ATOM 576 C CA . ILE A 1 71 ? 5.075 5.736 -10.651 1.00 92.75 71 ILE A CA 1
ATOM 577 C C . ILE A 1 71 ? 5.617 7.040 -11.238 1.00 92.75 71 ILE A C 1
ATOM 579 O O . ILE A 1 71 ? 6.739 7.045 -11.724 1.00 92.75 71 ILE A O 1
ATOM 583 N N . ILE A 1 72 ? 4.871 8.147 -11.150 1.00 95.12 72 ILE A N 1
ATOM 584 C CA . ILE A 1 72 ? 5.297 9.446 -11.700 1.00 95.12 72 ILE A CA 1
ATOM 585 C C . ILE A 1 72 ? 6.620 9.915 -11.084 1.00 95.12 72 ILE A C 1
ATOM 587 O O . ILE A 1 72 ? 7.470 10.418 -11.806 1.00 95.12 72 ILE A O 1
ATOM 591 N N . LEU A 1 73 ? 6.799 9.761 -9.770 1.00 92.75 73 LEU A N 1
ATOM 592 C CA . LEU A 1 73 ? 8.011 10.206 -9.071 1.00 92.75 73 LEU A CA 1
ATOM 593 C C . LEU A 1 73 ? 9.208 9.258 -9.230 1.00 92.75 73 LEU A C 1
ATOM 595 O O . LEU A 1 73 ? 10.313 9.614 -8.827 1.00 92.75 73 LEU A O 1
ATOM 599 N N . SER A 1 74 ? 8.989 8.055 -9.757 1.00 84.88 74 SER A N 1
ATOM 600 C CA . SER A 1 74 ? 10.034 7.038 -9.928 1.00 84.88 74 SER A CA 1
ATOM 601 C C . SER A 1 74 ? 10.489 6.865 -11.381 1.00 84.88 74 SER A C 1
ATOM 603 O O . SER A 1 74 ? 11.354 6.028 -11.641 1.00 84.88 74 SER A O 1
ATOM 605 N N . LEU A 1 75 ? 9.881 7.606 -12.313 1.00 79.25 75 LEU A N 1
ATOM 606 C CA . LEU A 1 75 ? 10.278 7.719 -13.719 1.00 79.25 75 LEU A CA 1
ATOM 607 C C . LEU A 1 75 ? 11.240 8.898 -13.902 1.00 79.25 75 LEU A C 1
ATOM 609 O O . LEU A 1 75 ? 12.164 8.749 -14.732 1.00 79.25 75 LEU A O 1
#

Radius of gyration: 15.73 Å; chains: 1; bounding box: 33×20×53 Å